Protein AF-A0A523S431-F1 (afdb_monomer_lite)

Foldseek 3Di:
DFEKEWDKEAEPVQRWIKIKIKGFPPDDFDPQKDFDPDADPDPRITIIIGDTHNDPVVRVVVRVVRVVVCVVVVGHYHYDHDYHYDPDPPDD

Structure (mmCIF, N/CA/C/O backbone):
data_AF-A0A523S431-F1
#
_entry.id   AF-A0A523S431-F1
#
loop_
_atom_site.group_PDB
_atom_site.id
_atom_site.type_symbol
_atom_site.label_atom_id
_atom_site.label_alt_id
_atom_site.label_comp_id
_atom_site.label_asym_id
_atom_site.label_entity_id
_atom_site.label_seq_id
_atom_site.pdbx_PDB_ins_code
_atom_site.Cartn_x
_atom_site.Cartn_y
_atom_site.Cartn_z
_atom_site.occupancy
_atom_site.B_iso_or_equiv
_atom_site.auth_seq_id
_atom_site.auth_comp_id
_atom_site.auth_asym_id
_atom_site.auth_atom_id
_atom_site.pdbx_PDB_model_num
ATOM 1 N N . MET A 1 1 ? -2.490 -2.908 20.897 1.00 52.72 1 MET A N 1
ATOM 2 C CA . MET A 1 1 ? 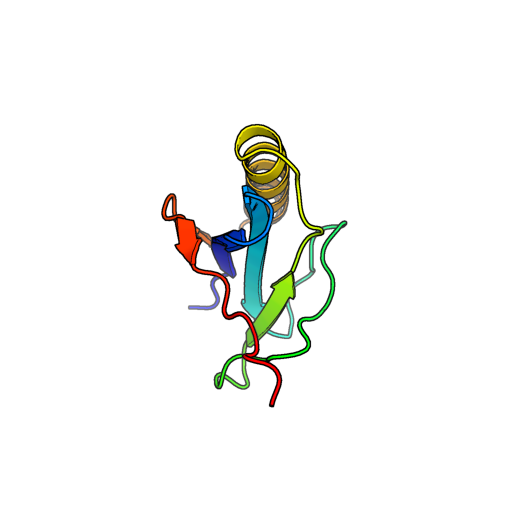-2.658 -1.599 20.227 1.00 52.72 1 MET A CA 1
ATOM 3 C C . MET A 1 1 ? -2.989 -1.880 18.774 1.00 52.72 1 MET A C 1
ATOM 5 O O . MET A 1 1 ? -2.376 -2.783 18.221 1.00 52.72 1 MET A O 1
ATOM 9 N N . ALA A 1 2 ? -3.971 -1.194 18.192 1.00 76.50 2 ALA A N 1
ATOM 10 C CA . ALA A 1 2 ? -4.300 -1.341 16.777 1.00 76.50 2 ALA A CA 1
ATOM 11 C C . ALA A 1 2 ? -3.260 -0.562 15.960 1.00 76.50 2 ALA A C 1
ATOM 13 O O . ALA A 1 2 ? -3.091 0.637 16.166 1.00 76.50 2 ALA A O 1
ATOM 14 N N . TYR A 1 3 ? -2.513 -1.254 15.107 1.00 83.88 3 TYR A N 1
ATOM 15 C CA . TYR A 1 3 ? -1.514 -0.644 14.239 1.00 83.88 3 TYR A CA 1
ATOM 16 C C . TYR A 1 3 ? -1.582 -1.280 12.859 1.00 83.88 3 TYR A C 1
ATOM 18 O O . TYR A 1 3 ? -1.901 -2.467 12.713 1.00 83.88 3 TYR A O 1
ATOM 26 N N . THR A 1 4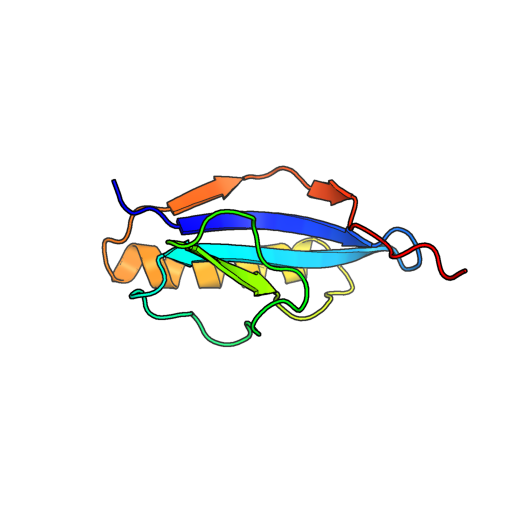 ? -1.261 -0.468 11.866 1.00 89.81 4 THR A N 1
ATOM 27 C CA . THR A 1 4 ? -1.146 -0.881 10.475 1.00 89.81 4 THR A CA 1
ATOM 28 C C . THR A 1 4 ? 0.294 -1.297 10.174 1.00 89.81 4 THR A C 1
ATOM 30 O O . THR A 1 4 ? 1.237 -0.767 10.752 1.00 89.81 4 THR A O 1
ATOM 33 N N . GLU A 1 5 ? 0.500 -2.243 9.270 1.00 92.25 5 GLU A N 1
ATOM 34 C CA . GLU A 1 5 ? 1.827 -2.638 8.797 1.00 92.25 5 GLU A CA 1
ATOM 35 C C . GLU A 1 5 ? 1.921 -2.409 7.293 1.00 92.25 5 GLU A C 1
ATOM 37 O O . GLU A 1 5 ? 1.001 -2.753 6.553 1.00 92.25 5 GLU A O 1
ATOM 42 N N . LEU A 1 6 ? 3.041 -1.837 6.858 1.00 93.38 6 LEU A N 1
ATOM 43 C CA . LEU A 1 6 ? 3.362 -1.574 5.461 1.00 93.38 6 LEU A CA 1
ATOM 44 C C . LEU A 1 6 ? 4.717 -2.204 5.140 1.00 93.38 6 LEU A C 1
ATOM 46 O O . LEU A 1 6 ? 5.700 -1.938 5.837 1.00 93.38 6 LEU A O 1
ATOM 50 N N . TRP A 1 7 ? 4.791 -3.001 4.076 1.00 94.06 7 TRP A N 1
ATOM 51 C CA . TRP A 1 7 ? 6.051 -3.541 3.550 1.00 94.06 7 TRP A CA 1
ATOM 52 C C . TRP A 1 7 ? 6.018 -3.664 2.027 1.00 94.06 7 TRP A C 1
ATOM 54 O O . TRP A 1 7 ? 4.959 -3.562 1.406 1.00 94.06 7 TRP A O 1
ATOM 64 N N . LEU A 1 8 ? 7.187 -3.896 1.429 1.00 93.75 8 LEU A N 1
ATOM 65 C CA . LEU A 1 8 ? 7.312 -4.174 0.003 1.00 93.75 8 LEU A CA 1
ATOM 66 C C . LEU A 1 8 ? 7.426 -5.678 -0.242 1.00 93.75 8 LEU A C 1
ATOM 68 O O . LEU A 1 8 ? 8.141 -6.388 0.464 1.00 93.75 8 LEU A O 1
ATOM 72 N N . GLU A 1 9 ? 6.758 -6.151 -1.284 1.00 93.81 9 GLU A N 1
ATOM 73 C CA . GLU A 1 9 ? 6.993 -7.467 -1.871 1.00 93.81 9 GLU A CA 1
ATOM 74 C C . GLU A 1 9 ? 7.598 -7.326 -3.259 1.00 93.81 9 GLU A C 1
ATOM 76 O O . GLU A 1 9 ? 7.250 -6.404 -3.995 1.00 93.81 9 GLU A O 1
ATOM 81 N N . MET A 1 10 ? 8.479 -8.255 -3.622 1.00 92.38 10 MET A N 1
ATOM 82 C CA . MET A 1 10 ? 9.040 -8.372 -4.965 1.00 92.38 10 MET A CA 1
ATOM 83 C C . MET A 1 10 ? 8.568 -9.666 -5.616 1.00 92.38 10 MET A C 1
ATOM 85 O O . MET A 1 10 ? 8.672 -10.740 -5.022 1.00 92.38 10 MET A O 1
ATOM 89 N N . ARG A 1 11 ? 8.094 -9.568 -6.856 1.00 91.69 11 ARG A N 1
ATOM 90 C CA . ARG A 1 11 ? 7.843 -10.715 -7.721 1.00 91.69 11 ARG A CA 1
ATOM 91 C C . ARG A 1 11 ? 9.065 -10.946 -8.597 1.00 91.69 11 ARG A C 1
ATOM 93 O O . ARG A 1 11 ? 9.422 -10.115 -9.431 1.00 91.69 11 ARG A O 1
ATOM 100 N N . SER A 1 12 ? 9.710 -12.086 -8.387 1.00 87.31 12 SER A N 1
ATOM 101 C CA . SER A 1 12 ? 10.971 -12.423 -9.047 1.00 87.31 12 SER A CA 1
ATOM 102 C C . SER A 1 12 ? 10.811 -12.645 -10.551 1.00 87.31 12 SER A C 1
ATOM 104 O O . SER A 1 12 ? 11.743 -12.355 -11.296 1.00 87.31 12 SER A O 1
ATOM 106 N N . SER A 1 13 ? 9.646 -13.118 -11.015 1.00 89.19 13 SER A N 1
ATOM 107 C CA . SER A 1 13 ? 9.418 -13.437 -12.431 1.00 89.19 13 SER A CA 1
ATOM 108 C C . SER A 1 13 ? 9.607 -12.248 -13.380 1.00 89.19 13 SER A C 1
ATOM 110 O O . SER A 1 13 ? 10.012 -12.433 -14.525 1.00 89.19 13 SER A O 1
ATOM 112 N N . ASP A 1 14 ? 9.297 -11.031 -12.928 1.00 90.62 14 ASP A N 1
ATOM 113 C CA . ASP A 1 14 ? 9.345 -9.810 -13.741 1.00 90.62 14 ASP A CA 1
ATOM 114 C C . ASP A 1 14 ? 10.017 -8.622 -13.035 1.00 90.62 14 ASP A C 1
ATOM 116 O O . ASP A 1 14 ? 9.953 -7.496 -13.527 1.00 90.62 14 ASP A O 1
ATOM 120 N N . ASN A 1 15 ? 10.684 -8.867 -11.901 1.00 88.31 15 ASN A N 1
ATOM 121 C CA . ASN A 1 15 ? 11.297 -7.840 -11.053 1.00 88.31 15 ASN A CA 1
ATOM 122 C C . ASN A 1 15 ? 10.337 -6.689 -10.703 1.00 88.31 15 ASN A C 1
ATOM 124 O O . ASN A 1 15 ? 10.754 -5.532 -10.598 1.00 88.31 15 ASN A O 1
ATOM 128 N N . SER A 1 16 ? 9.050 -6.997 -10.536 1.00 94.81 16 SER A N 1
ATOM 129 C CA . SER A 1 16 ? 8.055 -6.020 -10.105 1.00 94.81 16 SER A CA 1
ATOM 130 C C . SER A 1 16 ? 7.929 -5.993 -8.585 1.00 94.81 16 SER A C 1
ATOM 132 O O . SER A 1 16 ? 8.273 -6.944 -7.882 1.00 94.81 16 SER A O 1
ATOM 134 N N . PHE A 1 17 ? 7.441 -4.873 -8.069 1.00 95.06 17 PHE A N 1
ATOM 135 C CA . PHE A 1 17 ? 7.293 -4.619 -6.643 1.00 95.06 17 PHE A CA 1
ATOM 136 C C . PHE A 1 17 ? 5.853 -4.241 -6.339 1.00 95.06 17 PHE A C 1
ATOM 138 O O . PHE A 1 17 ? 5.228 -3.556 -7.136 1.00 95.06 17 PHE A O 1
ATOM 145 N N . ARG A 1 18 ? 5.334 -4.604 -5.174 1.00 95.44 18 ARG A N 1
ATOM 146 C CA . ARG A 1 18 ? 4.057 -4.078 -4.681 1.00 95.44 18 ARG A CA 1
ATOM 147 C C . ARG A 1 18 ? 4.177 -3.682 -3.224 1.00 95.44 18 ARG A C 1
ATOM 149 O O . ARG A 1 18 ? 4.979 -4.243 -2.481 1.00 95.44 18 ARG A O 1
ATOM 156 N N . VAL A 1 19 ? 3.343 -2.743 -2.815 1.00 95.31 19 VAL A N 1
ATOM 157 C CA . VAL A 1 19 ? 3.104 -2.428 -1.408 1.00 95.31 19 VAL A CA 1
ATOM 158 C C . VAL A 1 19 ? 2.055 -3.379 -0.863 1.00 95.31 19 VAL A C 1
ATOM 160 O O . VAL A 1 19 ? 0.995 -3.568 -1.473 1.00 95.31 19 VAL A O 1
ATOM 163 N N . VAL A 1 20 ? 2.352 -3.936 0.300 1.00 94.56 20 VAL A N 1
ATOM 164 C CA . VAL A 1 20 ? 1.426 -4.737 1.084 1.00 94.56 20 VAL A CA 1
ATOM 165 C C . VAL A 1 20 ? 1.044 -3.972 2.335 1.00 94.56 20 VAL A C 1
ATOM 167 O O . VAL A 1 20 ? 1.888 -3.360 2.990 1.00 94.56 20 VAL A O 1
ATOM 170 N N . LEU A 1 21 ? -0.244 -4.022 2.644 1.00 94.06 21 LEU A N 1
ATOM 171 C CA . LEU A 1 21 ? -0.869 -3.285 3.721 1.00 94.06 21 LEU A CA 1
ATOM 172 C C . LEU A 1 21 ? -1.665 -4.256 4.593 1.00 94.06 21 LEU A C 1
ATOM 174 O O . LEU A 1 21 ? -2.627 -4.864 4.133 1.00 94.06 21 LEU A O 1
ATOM 178 N N . LEU A 1 22 ? -1.287 -4.390 5.860 1.00 92.50 22 LEU A N 1
ATOM 179 C CA . LEU A 1 22 ? -2.045 -5.156 6.846 1.00 92.50 22 LEU A CA 1
ATOM 180 C C . LEU A 1 22 ? -2.646 -4.187 7.858 1.00 92.50 22 LEU A C 1
ATOM 182 O O . LEU A 1 22 ? -1.919 -3.568 8.634 1.00 92.50 22 LEU A O 1
ATOM 186 N N . THR A 1 23 ? -3.966 -4.053 7.858 1.00 91.75 23 THR A N 1
ATOM 187 C CA . THR A 1 23 ? -4.666 -3.056 8.676 1.00 91.75 23 THR A CA 1
ATOM 188 C C . THR A 1 23 ? -5.811 -3.690 9.472 1.00 91.75 23 THR A C 1
ATOM 190 O O . THR A 1 23 ? -6.410 -4.658 9.000 1.00 91.75 23 THR A O 1
ATOM 193 N N . PRO A 1 24 ? -6.101 -3.219 10.697 1.00 91.31 24 PRO A N 1
ATOM 194 C CA . PRO A 1 24 ? -7.295 -3.609 11.441 1.00 91.31 24 PRO A CA 1
ATOM 195 C C . PRO A 1 24 ? -8.590 -3.517 10.620 1.00 91.31 24 PRO A C 1
ATOM 197 O O . PRO A 1 24 ? -8.754 -2.606 9.813 1.00 91.31 24 PRO A O 1
ATOM 200 N N . VAL A 1 25 ? -9.529 -4.439 10.856 1.00 89.19 25 VAL A N 1
ATOM 201 C CA . VAL A 1 25 ? -10.782 -4.581 10.078 1.00 89.19 25 VAL A CA 1
ATOM 202 C C . VAL A 1 25 ? -11.665 -3.327 10.015 1.00 89.19 25 VAL A C 1
ATOM 204 O O . VAL A 1 25 ? -12.424 -3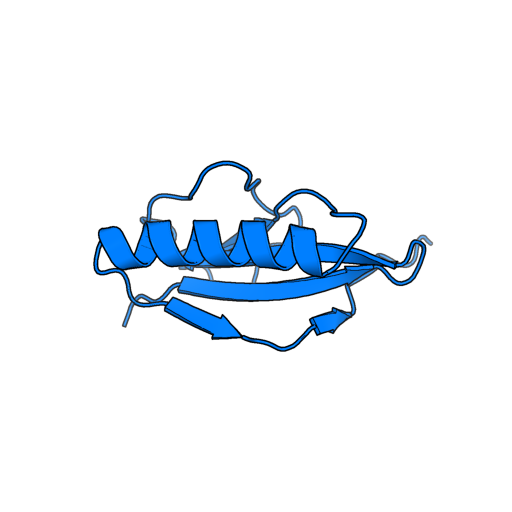.199 9.052 1.00 89.19 25 VAL A O 1
ATOM 207 N N . ASP A 1 26 ? -11.546 -2.437 11.003 1.00 88.69 26 ASP A N 1
ATOM 208 C CA . ASP A 1 26 ? -12.388 -1.247 11.189 1.00 88.69 26 ASP A CA 1
ATOM 209 C C . ASP A 1 26 ? -11.718 0.062 10.729 1.00 88.69 26 ASP A C 1
ATOM 211 O O . ASP A 1 26 ? -12.289 1.139 10.902 1.00 88.69 26 ASP A O 1
ATOM 215 N N . LEU A 1 27 ? -10.498 0.003 10.183 1.00 88.19 27 LEU A N 1
ATOM 216 C CA . LEU A 1 27 ? -9.793 1.192 9.702 1.00 88.19 27 LEU A CA 1
ATOM 217 C C . LEU A 1 27 ? -10.048 1.458 8.220 1.00 88.19 27 LEU A C 1
ATOM 219 O O . LEU A 1 27 ? -10.180 0.542 7.408 1.00 88.19 27 LEU A O 1
ATOM 223 N N . GLU A 1 28 ? -10.063 2.745 7.869 1.00 89.00 28 GLU A N 1
ATOM 224 C CA . GLU A 1 28 ? -10.091 3.172 6.474 1.00 89.00 28 GLU A CA 1
ATOM 225 C C . GLU A 1 28 ? -8.829 2.713 5.733 1.00 89.00 28 GLU A C 1
ATOM 227 O O . GLU A 1 28 ? -7.715 2.685 6.271 1.00 89.00 28 GLU A O 1
ATOM 232 N N . MET A 1 29 ? -9.024 2.381 4.462 1.00 90.75 29 MET A N 1
ATOM 233 C CA . MET A 1 29 ? -7.970 1.977 3.547 1.00 90.75 29 MET A CA 1
ATOM 234 C C . MET A 1 29 ? -7.639 3.150 2.610 1.00 90.75 29 MET A C 1
ATOM 236 O O . MET A 1 29 ? -8.571 3.774 2.098 1.00 90.75 29 MET A O 1
ATOM 240 N N . PRO A 1 30 ? -6.352 3.451 2.361 1.00 92.00 30 PRO A N 1
ATOM 241 C CA . PRO A 1 30 ? -5.958 4.408 1.336 1.00 92.00 30 PRO A CA 1
ATOM 242 C C . PRO A 1 30 ? -6.334 3.915 -0.068 1.00 92.00 30 PRO A C 1
ATOM 244 O O . PRO A 1 30 ? -6.429 2.711 -0.320 1.00 92.00 30 PRO A O 1
ATOM 247 N N . ASP A 1 31 ? -6.493 4.852 -0.999 1.00 92.06 31 ASP A N 1
ATOM 248 C CA . ASP A 1 31 ? -6.763 4.538 -2.402 1.00 92.06 31 ASP A CA 1
ATOM 249 C C . ASP A 1 31 ? -5.633 3.713 -3.041 1.00 92.06 31 ASP A C 1
ATOM 251 O O . ASP A 1 31 ? -4.471 3.773 -2.635 1.00 92.06 31 ASP A O 1
ATOM 255 N N . GLY A 1 32 ? -5.976 2.946 -4.080 1.00 92.50 32 GLY A N 1
ATOM 256 C CA . GLY A 1 32 ? -5.012 2.139 -4.837 1.00 92.50 32 GLY A CA 1
ATOM 257 C C . GLY A 1 32 ? -4.682 0.780 -4.214 1.00 92.50 32 GLY A C 1
ATOM 258 O O . GLY A 1 32 ? -3.816 0.076 -4.728 1.00 92.50 32 GLY A O 1
ATOM 259 N N . PHE A 1 33 ? -5.382 0.391 -3.145 1.00 95.62 33 PHE A N 1
ATOM 260 C CA . PHE A 1 33 ? -5.270 -0.925 -2.523 1.00 95.62 33 PHE A CA 1
ATOM 261 C C . PHE A 1 33 ? -6.515 -1.780 -2.785 1.00 95.62 33 PHE A C 1
ATOM 263 O O . PHE A 1 33 ? -7.638 -1.291 -2.881 1.00 95.62 33 PHE A O 1
ATOM 270 N N . THR A 1 34 ? -6.306 -3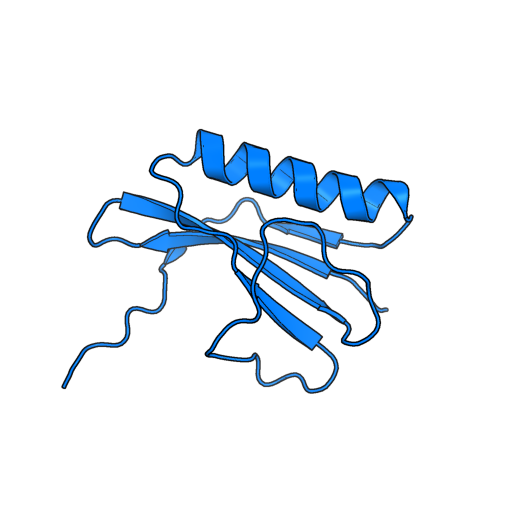.086 -2.900 1.00 94.88 34 THR A N 1
ATOM 271 C CA . THR A 1 34 ? -7.345 -4.100 -3.116 1.00 94.88 34 THR A CA 1
ATOM 272 C C . THR A 1 34 ? -7.221 -5.190 -2.064 1.00 94.88 34 THR A C 1
ATOM 274 O O . THR A 1 34 ? -6.119 -5.478 -1.597 1.00 94.88 34 THR A O 1
ATOM 277 N N . LEU A 1 35 ? -8.343 -5.774 -1.639 1.00 93.06 35 LEU A N 1
ATOM 278 C CA . LEU A 1 35 ? -8.329 -6.847 -0.644 1.00 93.06 35 LEU A CA 1
ATOM 279 C C . LEU A 1 35 ? -7.594 -8.065 -1.214 1.00 93.06 35 LEU A C 1
ATOM 281 O O . LEU A 1 35 ? -7.880 -8.499 -2.326 1.00 93.06 35 LEU A O 1
ATOM 285 N N . GLY A 1 36 ? -6.651 -8.610 -0.452 1.00 88.06 36 GLY A N 1
ATOM 286 C CA . GLY A 1 36 ? -5.867 -9.757 -0.880 1.00 88.06 36 GLY A CA 1
ATOM 287 C C . GLY A 1 36 ? -6.668 -11.055 -0.940 1.00 88.06 36 GLY A C 1
ATOM 288 O O . GLY A 1 36 ? -7.483 -11.336 -0.064 1.00 88.06 36 GLY A O 1
ATOM 289 N N . ASP A 1 37 ? -6.373 -11.896 -1.929 1.00 81.75 37 ASP A N 1
ATOM 290 C CA . ASP A 1 37 ? -6.983 -13.230 -2.035 1.00 81.75 37 ASP A CA 1
ATOM 291 C C . ASP A 1 37 ? -6.533 -14.173 -0.909 1.00 81.75 37 ASP A C 1
ATOM 293 O O . ASP A 1 37 ? -7.247 -15.099 -0.526 1.00 81.75 37 ASP A O 1
ATOM 297 N N . ILE A 1 38 ? -5.326 -13.947 -0.381 1.00 78.00 38 ILE A N 1
ATOM 298 C CA . ILE A 1 38 ? -4.757 -14.690 0.741 1.00 78.00 38 ILE A CA 1
ATOM 299 C C . ILE A 1 38 ? -4.799 -13.769 1.952 1.00 78.00 38 ILE A C 1
ATOM 301 O O . ILE A 1 38 ? -4.047 -12.802 2.030 1.00 78.00 38 ILE A O 1
ATOM 305 N N . GLN A 1 39 ? -5.695 -14.053 2.891 1.00 83.25 39 GLN A N 1
ATOM 306 C CA . GLN A 1 39 ? -5.772 -13.303 4.139 1.00 83.25 39 GLN A CA 1
ATOM 307 C C . GLN A 1 39 ? -4.798 -13.865 5.171 1.00 83.25 39 GLN A C 1
ATOM 309 O O . GLN A 1 39 ? -4.455 -15.049 5.164 1.00 83.25 39 GLN A O 1
ATOM 314 N N . ASN A 1 40 ? -4.342 -12.990 6.064 1.00 69.81 40 ASN A N 1
ATOM 315 C CA . ASN A 1 40 ? -3.539 -13.408 7.202 1.00 69.81 40 ASN A CA 1
ATOM 316 C C . ASN A 1 40 ? -4.412 -14.236 8.168 1.00 69.81 40 ASN A C 1
ATOM 318 O O . ASN A 1 40 ? -5.630 -14.076 8.201 1.00 69.81 40 ASN A O 1
ATOM 322 N N . LEU A 1 41 ? -3.803 -15.091 8.991 1.00 74.88 41 LEU A N 1
ATOM 323 C CA . LEU A 1 41 ? -4.515 -15.917 9.981 1.00 74.88 41 LEU A CA 1
ATOM 324 C C . LEU A 1 41 ? -5.088 -15.099 11.158 1.00 74.88 41 LEU A C 1
ATOM 326 O O . LEU A 1 41 ? -5.640 -15.670 12.096 1.00 74.88 41 LEU A O 1
ATOM 330 N N . LEU A 1 42 ? -4.931 -13.773 11.125 1.00 78.38 42 LEU A N 1
ATOM 331 C CA . LEU A 1 42 ? -5.375 -12.846 12.159 1.00 78.38 42 LEU A CA 1
ATOM 332 C C . LEU A 1 42 ? -6.789 -12.335 11.830 1.00 78.38 42 LEU A C 1
ATOM 334 O O . LEU A 1 42 ? -6.926 -11.548 10.893 1.00 78.38 42 LEU A O 1
ATOM 338 N N . PRO A 1 43 ? -7.837 -12.738 12.572 1.00 82.81 43 PRO A N 1
ATOM 339 C CA . PRO A 1 43 ? -9.221 -12.346 12.284 1.00 82.81 43 PRO A CA 1
ATOM 340 C C . PRO A 1 43 ? -9.490 -10.842 12.452 1.00 82.81 43 PRO A C 1
ATOM 342 O O . PRO A 1 43 ? -10.451 -10.318 11.895 1.00 82.81 43 PRO A O 1
ATOM 345 N N . GLU A 1 44 ? -8.656 -10.135 13.212 1.00 88.94 44 GLU A N 1
ATOM 346 C CA . GLU A 1 44 ? -8.782 -8.706 13.490 1.00 88.94 44 GLU A CA 1
ATOM 347 C C . GLU A 1 44 ? -8.088 -7.805 12.459 1.00 88.94 44 GLU A C 1
ATOM 349 O O . GLU A 1 44 ? -8.221 -6.581 12.538 1.00 88.94 44 GLU A O 1
ATOM 354 N N . LYS A 1 45 ? -7.359 -8.377 11.491 1.00 90.38 45 LYS A N 1
ATOM 355 C CA . LYS A 1 45 ? -6.662 -7.626 10.440 1.00 90.38 45 LYS A CA 1
ATOM 356 C C . LYS A 1 45 ? -7.051 -8.121 9.050 1.00 90.38 45 LYS A C 1
ATOM 358 O O . LYS A 1 45 ? -7.305 -9.298 8.835 1.00 90.38 45 LYS A O 1
ATOM 363 N N . LYS A 1 46 ? -7.035 -7.211 8.084 1.00 92.44 46 LYS A N 1
ATOM 364 C CA . LYS A 1 46 ? -7.200 -7.500 6.660 1.00 92.44 46 LYS A CA 1
ATOM 365 C C . LYS A 1 46 ? -5.926 -7.161 5.913 1.00 92.44 46 LYS A C 1
ATOM 367 O O . LYS A 1 46 ? -5.271 -6.155 6.198 1.00 92.44 46 LYS A O 1
ATOM 372 N N . LEU A 1 47 ? -5.587 -8.026 4.968 1.00 92.56 47 LEU A N 1
ATOM 373 C CA . LEU A 1 47 ? -4.451 -7.859 4.078 1.00 92.56 47 LEU A CA 1
ATOM 374 C C . LEU A 1 47 ? -4.916 -7.257 2.756 1.00 92.56 47 LEU A C 1
ATOM 376 O O . LEU A 1 47 ? -5.865 -7.751 2.144 1.00 92.56 47 LEU A O 1
ATOM 380 N N . TYR A 1 48 ? -4.210 -6.226 2.317 1.00 94.25 48 TYR A N 1
ATOM 381 C CA . TYR A 1 48 ? -4.461 -5.501 1.087 1.00 94.25 48 TYR A CA 1
ATOM 382 C C . TYR A 1 48 ? -3.184 -5.374 0.261 1.00 94.25 48 TYR A C 1
ATOM 384 O O . TYR A 1 48 ? -2.074 -5.304 0.795 1.00 94.25 48 TYR A O 1
ATOM 392 N N . TYR A 1 49 ? -3.359 -5.298 -1.053 1.00 95.06 49 TYR A N 1
ATOM 393 C CA . TYR A 1 49 ? -2.285 -5.155 -2.021 1.00 95.06 49 TYR A CA 1
ATOM 394 C C . TYR A 1 49 ? -2.536 -3.960 -2.926 1.00 95.06 49 TYR A C 1
ATOM 396 O O . TYR A 1 49 ? -3.645 -3.765 -3.424 1.00 95.06 49 TYR A O 1
ATOM 404 N N . SER A 1 50 ? -1.478 -3.202 -3.168 1.00 96.06 50 SER A N 1
ATOM 405 C CA . SER A 1 50 ? -1.418 -2.304 -4.321 1.00 96.06 50 SER A CA 1
ATOM 406 C C . SER A 1 50 ? -1.225 -3.090 -5.623 1.00 96.06 50 SER A C 1
ATOM 408 O O . SER A 1 50 ? -1.009 -4.309 -5.616 1.00 96.06 50 SER A O 1
ATOM 410 N N . GLU A 1 51 ? -1.299 -2.387 -6.752 1.00 95.31 51 GLU A N 1
ATOM 411 C CA . GLU A 1 51 ? -0.856 -2.926 -8.035 1.00 95.31 51 GLU A CA 1
ATOM 412 C C . GLU A 1 51 ? 0.645 -3.276 -8.038 1.00 95.31 51 GLU A C 1
ATOM 414 O O . GLU A 1 51 ? 1.417 -2.882 -7.161 1.00 95.31 51 GLU A O 1
ATOM 419 N N . TRP A 1 52 ? 1.071 -4.032 -9.050 1.00 95.38 52 TRP A N 1
ATOM 420 C CA . TRP A 1 52 ? 2.488 -4.302 -9.273 1.00 95.38 52 TRP A CA 1
ATOM 421 C C . TRP A 1 52 ? 3.138 -3.132 -10.015 1.00 95.38 52 TRP A C 1
ATOM 423 O O . TRP A 1 52 ? 2.775 -2.804 -11.142 1.00 95.38 52 TRP A O 1
ATOM 433 N N . PHE A 1 53 ? 4.155 -2.544 -9.404 1.00 95.88 53 PHE A N 1
ATOM 434 C CA . PHE A 1 53 ? 4.972 -1.482 -9.962 1.00 95.88 53 PHE A CA 1
ATOM 435 C C . PHE A 1 53 ? 6.230 -2.050 -10.634 1.00 95.88 53 PHE A C 1
ATOM 437 O O . PHE A 1 53 ? 6.888 -2.932 -10.078 1.00 95.88 53 PHE A O 1
ATOM 444 N N . PRO A 1 54 ? 6.655 -1.498 -11.783 1.00 93.62 54 PRO A N 1
ATOM 445 C CA . PRO A 1 54 ? 7.847 -1.963 -12.497 1.00 93.62 54 PRO A CA 1
ATOM 446 C C . PRO A 1 54 ? 9.167 -1.502 -11.857 1.00 93.62 54 PRO A C 1
ATOM 448 O O . PRO A 1 54 ? 10.241 -1.824 -12.355 1.00 93.62 54 PRO A O 1
ATOM 451 N N . SER A 1 55 ? 9.119 -0.683 -10.801 1.00 93.31 55 SER A N 1
ATOM 452 C CA . SER A 1 55 ? 10.317 -0.215 -10.108 1.00 93.31 55 SER A CA 1
ATOM 453 C C . SER A 1 55 ? 10.075 -0.022 -8.617 1.00 93.31 55 SER A C 1
ATOM 455 O O . SER A 1 55 ? 8.991 0.380 -8.185 1.00 93.31 55 SER A O 1
ATOM 457 N N . ILE A 1 56 ? 11.133 -0.240 -7.834 1.00 92.00 56 ILE A N 1
ATOM 458 C CA . ILE A 1 56 ? 11.129 0.002 -6.388 1.00 92.00 56 ILE A CA 1
ATOM 459 C C . ILE A 1 56 ? 10.822 1.465 -6.048 1.00 92.00 56 ILE A C 1
ATOM 461 O O . ILE A 1 56 ? 10.176 1.730 -5.042 1.00 92.00 56 ILE A O 1
ATOM 465 N N . ALA A 1 57 ? 11.238 2.416 -6.893 1.00 93.50 57 ALA A N 1
ATOM 466 C CA . ALA A 1 57 ? 10.971 3.838 -6.683 1.00 93.50 57 ALA A CA 1
ATOM 467 C C . ALA A 1 57 ? 9.463 4.133 -6.699 1.00 93.50 57 ALA A C 1
ATOM 469 O O . ALA A 1 57 ? 8.956 4.736 -5.759 1.00 93.50 57 ALA A O 1
ATOM 470 N N . LYS A 1 58 ? 8.733 3.612 -7.696 1.00 94.69 58 LYS A N 1
ATOM 471 C CA . LYS A 1 58 ? 7.273 3.771 -7.781 1.00 94.69 58 LYS A CA 1
ATOM 472 C C . LYS A 1 58 ? 6.543 3.066 -6.639 1.00 94.69 58 LYS A C 1
ATOM 474 O O . LYS A 1 58 ? 5.621 3.626 -6.056 1.00 94.69 58 LYS A O 1
ATOM 479 N N . ALA A 1 59 ? 6.984 1.860 -6.281 1.00 94.12 59 ALA A N 1
ATOM 480 C CA . ALA A 1 59 ? 6.413 1.152 -5.139 1.00 94.12 59 ALA A CA 1
ATOM 481 C C . ALA A 1 59 ? 6.646 1.917 -3.828 1.00 94.12 59 ALA A C 1
ATOM 483 O O . ALA A 1 59 ? 5.757 2.000 -2.986 1.00 94.12 59 ALA A O 1
ATOM 484 N N . LYS A 1 60 ? 7.823 2.533 -3.672 1.00 93.25 60 LYS A N 1
ATOM 485 C CA . LYS A 1 60 ? 8.139 3.373 -2.520 1.00 93.25 60 LYS A CA 1
ATOM 486 C C . LYS A 1 60 ? 7.281 4.638 -2.473 1.00 93.25 60 LYS A C 1
ATOM 488 O O . LYS A 1 60 ? 6.811 4.974 -1.395 1.00 93.25 60 LYS A O 1
ATOM 493 N N . GLU A 1 61 ? 7.047 5.303 -3.602 1.00 94.50 61 GLU A N 1
ATOM 494 C CA . GLU A 1 61 ? 6.136 6.455 -3.675 1.00 94.50 61 GLU A CA 1
ATOM 495 C C . GLU A 1 61 ? 4.727 6.070 -3.204 1.00 94.50 61 GLU A C 1
ATOM 497 O O . GLU A 1 61 ? 4.178 6.723 -2.320 1.00 94.50 61 GLU A O 1
ATOM 502 N N . SER A 1 62 ? 4.186 4.950 -3.700 1.00 94.88 62 SER A N 1
ATOM 503 C CA . SER A 1 62 ? 2.892 4.416 -3.249 1.00 94.88 62 SER A CA 1
ATOM 504 C C . SER A 1 62 ? 2.884 4.097 -1.746 1.00 94.88 62 SER A C 1
ATOM 506 O O . SER A 1 62 ? 1.936 4.439 -1.034 1.00 94.88 62 SER A O 1
ATOM 508 N N . MET A 1 63 ? 3.963 3.498 -1.232 1.00 94.06 63 MET A N 1
ATOM 509 C CA . MET A 1 63 ? 4.110 3.177 0.190 1.00 94.06 63 MET A CA 1
ATOM 510 C C . MET A 1 63 ? 4.189 4.437 1.060 1.00 94.06 63 MET A C 1
ATOM 512 O O . MET A 1 63 ? 3.598 4.479 2.140 1.00 94.06 63 MET A O 1
ATOM 516 N N . ASP A 1 64 ? 4.893 5.468 0.593 1.00 93.31 64 ASP A N 1
ATOM 5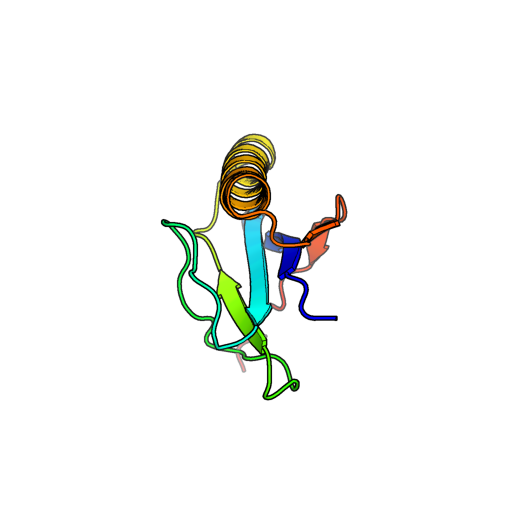17 C CA . ASP A 1 64 ? 5.026 6.747 1.282 1.00 93.31 64 ASP A CA 1
ATOM 518 C C . ASP A 1 64 ? 3.667 7.469 1.323 1.00 93.31 64 ASP A C 1
ATOM 520 O O . ASP A 1 64 ? 3.258 7.913 2.398 1.00 93.31 64 ASP A O 1
ATOM 524 N N . THR A 1 65 ? 2.898 7.464 0.225 1.00 94.06 65 THR A N 1
ATOM 525 C CA . THR A 1 65 ? 1.515 7.976 0.194 1.00 94.06 65 THR A CA 1
ATOM 526 C C . THR A 1 65 ? 0.603 7.234 1.175 1.00 94.06 65 THR A C 1
ATOM 528 O O . THR A 1 65 ? -0.118 7.869 1.947 1.00 94.06 65 THR A O 1
ATOM 531 N N . ALA A 1 66 ? 0.666 5.899 1.215 1.00 93.12 66 ALA A N 1
ATOM 532 C CA . ALA A 1 66 ? -0.111 5.105 2.167 1.00 93.12 66 ALA A CA 1
ATOM 533 C C . ALA A 1 66 ? 0.282 5.409 3.624 1.00 93.12 66 ALA A C 1
ATOM 535 O O . ALA A 1 66 ? -0.579 5.527 4.494 1.00 93.12 66 ALA A O 1
ATOM 536 N N . SER A 1 67 ? 1.576 5.589 3.901 1.00 90.69 67 SER A N 1
ATOM 537 C CA . SER A 1 67 ? 2.047 5.963 5.239 1.00 90.69 67 SER A CA 1
ATOM 538 C C . SER A 1 67 ? 1.565 7.357 5.657 1.00 90.69 67 SER A C 1
ATOM 540 O O . SER A 1 67 ? 1.154 7.553 6.801 1.00 90.69 67 SER A O 1
ATOM 542 N N . GLN A 1 68 ? 1.535 8.310 4.719 1.00 92.12 68 GLN A N 1
ATOM 543 C CA . GLN A 1 68 ? 1.043 9.663 4.955 1.00 92.12 68 GLN A CA 1
ATOM 544 C C . GLN A 1 68 ? -0.457 9.671 5.276 1.00 92.12 68 GLN A C 1
ATOM 546 O O . GLN A 1 68 ? -0.858 10.323 6.238 1.00 92.12 68 GLN A O 1
ATOM 551 N N . PHE A 1 69 ? -1.263 8.885 4.556 1.00 92.94 69 PHE A N 1
ATOM 552 C CA . PHE A 1 69 ? -2.697 8.727 4.821 1.00 92.94 69 PHE A CA 1
ATOM 553 C C . PHE A 1 69 ? -2.995 8.338 6.280 1.00 92.94 69 PHE A C 1
ATOM 555 O O . PHE A 1 69 ? -3.905 8.898 6.900 1.00 92.94 69 PHE A O 1
ATOM 562 N N . TYR A 1 70 ? -2.224 7.395 6.836 1.00 90.06 70 TYR A N 1
ATOM 563 C CA . TYR A 1 70 ? -2.365 6.963 8.229 1.00 90.06 70 TYR A CA 1
ATOM 564 C C . TYR A 1 70 ? -1.803 7.985 9.219 1.00 90.06 70 TYR A C 1
ATOM 566 O O . TYR A 1 70 ? -2.417 8.225 10.261 1.00 90.06 70 TYR A O 1
ATOM 574 N N . ASN A 1 71 ? -0.682 8.628 8.882 1.00 87.69 71 ASN A N 1
ATOM 575 C CA . ASN A 1 71 ? -0.077 9.666 9.713 1.00 87.69 71 ASN A CA 1
ATOM 576 C C . ASN A 1 71 ? -1.021 10.865 9.919 1.00 87.69 71 ASN A C 1
ATOM 578 O O . ASN A 1 71 ? -1.210 11.319 11.044 1.00 87.69 71 ASN A O 1
ATOM 582 N N . GLU A 1 72 ? -1.677 11.331 8.851 1.00 88.88 72 GLU A N 1
ATOM 583 C CA . GLU A 1 72 ? -2.655 12.431 8.894 1.00 88.88 72 GLU A CA 1
ATOM 584 C C . GLU A 1 72 ? -3.886 12.110 9.758 1.00 88.88 72 GLU A C 1
ATOM 586 O O . GLU A 1 72 ? -4.552 13.015 10.256 1.00 88.88 72 GLU A O 1
ATOM 591 N N . ARG A 1 73 ? -4.162 10.820 9.985 1.00 84.81 73 ARG A N 1
ATOM 592 C CA . ARG A 1 73 ? -5.260 10.314 10.824 1.00 84.81 73 ARG A CA 1
ATOM 593 C C . ARG A 1 73 ? -4.809 9.899 12.228 1.00 84.81 73 ARG A C 1
ATOM 595 O O . ARG A 1 73 ? -5.592 9.300 12.961 1.00 84.81 73 ARG A O 1
ATOM 602 N N . ALA A 1 74 ? -3.559 10.188 12.601 1.00 84.69 74 ALA A N 1
ATOM 603 C CA . ALA A 1 74 ? -2.943 9.769 13.863 1.00 84.69 74 ALA A CA 1
ATOM 604 C C . ALA A 1 74 ? -3.008 8.245 14.119 1.00 84.69 74 ALA A C 1
ATOM 606 O O . ALA A 1 74 ? -3.017 7.793 15.264 1.00 84.69 74 ALA A O 1
ATOM 607 N N . ILE A 1 75 ? -3.041 7.440 13.052 1.00 81.50 75 ILE A N 1
ATOM 608 C CA . ILE A 1 75 ? -3.026 5.978 13.128 1.00 81.50 75 ILE A CA 1
ATOM 609 C C . ILE A 1 75 ? -1.572 5.508 13.182 1.00 81.50 75 ILE A C 1
ATOM 611 O O . ILE A 1 75 ? -0.756 5.858 12.330 1.00 81.50 75 ILE A O 1
ATOM 615 N N . HIS A 1 76 ? -1.242 4.673 14.167 1.00 80.81 76 HIS A N 1
ATOM 616 C CA . HIS A 1 76 ? 0.086 4.074 14.265 1.00 80.81 76 HIS A CA 1
ATOM 617 C C . HIS A 1 76 ? 0.329 3.074 13.13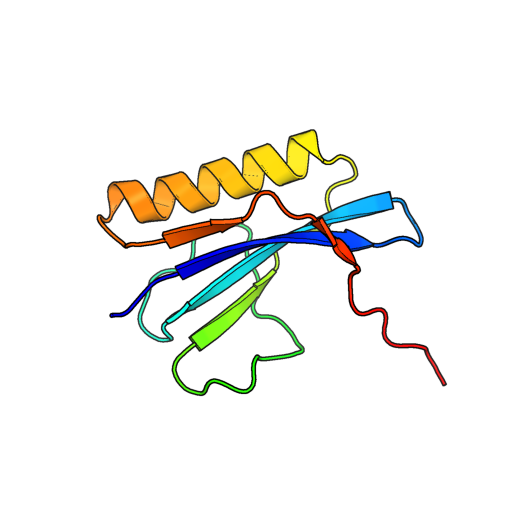0 1.00 80.81 76 HIS A C 1
ATOM 619 O O . HIS A 1 76 ? -0.495 2.189 12.885 1.00 80.81 76 HIS A O 1
ATOM 625 N N . PHE A 1 77 ? 1.494 3.166 12.487 1.00 80.25 77 PHE A N 1
ATOM 626 C CA . PHE A 1 77 ? 1.920 2.203 11.478 1.00 80.25 77 PHE A CA 1
ATOM 627 C C . PHE A 1 77 ? 3.376 1.767 11.661 1.00 80.25 77 PHE A C 1
ATOM 629 O O . PHE A 1 77 ? 4.229 2.535 12.108 1.00 80.25 77 PHE A O 1
ATOM 636 N N . LEU A 1 78 ? 3.657 0.520 11.290 1.00 82.00 78 LEU A N 1
ATOM 637 C CA . LEU A 1 78 ? 5.005 -0.011 11.137 1.00 82.00 78 LEU A CA 1
ATOM 638 C C . LEU A 1 78 ? 5.400 0.071 9.664 1.00 82.00 78 LEU A C 1
ATOM 640 O O . LEU A 1 78 ? 4.761 -0.535 8.805 1.00 82.00 78 LEU A O 1
ATOM 644 N N . TYR A 1 79 ? 6.458 0.831 9.389 1.00 79.56 79 TYR A N 1
ATOM 645 C CA . TYR A 1 79 ? 7.026 1.000 8.057 1.00 79.56 79 TYR A CA 1
ATOM 646 C C . TYR A 1 79 ? 8.254 0.098 7.917 1.00 79.56 79 TYR A C 1
ATOM 648 O O . TYR A 1 79 ? 9.326 0.409 8.445 1.00 79.56 79 TYR A O 1
ATOM 656 N N . PHE A 1 80 ? 8.117 -1.019 7.207 1.00 77.75 80 PHE A N 1
ATOM 657 C CA . PHE A 1 80 ? 9.228 -1.932 6.960 1.00 77.75 80 PHE A CA 1
ATOM 658 C C . PHE A 1 80 ? 9.925 -1.577 5.648 1.00 77.75 80 PHE A C 1
ATOM 660 O O . PHE A 1 80 ? 9.317 -1.580 4.584 1.00 77.75 80 PHE A O 1
ATOM 667 N N . ARG A 1 81 ? 11.234 -1.317 5.710 1.00 71.19 81 ARG A N 1
ATOM 668 C CA . ARG A 1 81 ? 12.078 -1.098 4.518 1.00 71.19 81 ARG A CA 1
ATOM 669 C C . ARG A 1 81 ? 12.533 -2.399 3.850 1.00 71.19 81 ARG A C 1
ATOM 671 O O . ARG A 1 81 ? 13.328 -2.364 2.916 1.00 71.19 81 ARG A O 1
ATOM 678 N N . GLU A 1 82 ? 12.080 -3.535 4.362 1.00 75.88 82 GLU A N 1
ATOM 679 C CA . GLU A 1 82 ? 12.426 -4.849 3.839 1.00 75.88 82 GLU A CA 1
ATOM 680 C C . GLU A 1 82 ? 11.574 -5.181 2.614 1.00 75.88 82 GLU A C 1
ATOM 682 O O . GLU A 1 82 ? 10.368 -4.931 2.591 1.00 75.88 82 GLU A O 1
ATOM 687 N N . ILE A 1 83 ? 12.219 -5.777 1.612 1.00 75.56 83 ILE A N 1
ATOM 688 C CA . ILE A 1 83 ? 11.557 -6.343 0.441 1.00 75.56 83 ILE A CA 1
ATOM 689 C C . ILE A 1 83 ? 11.433 -7.843 0.684 1.00 75.56 83 ILE A C 1
ATOM 691 O O . ILE A 1 83 ? 12.440 -8.548 0.754 1.00 75.56 83 ILE A O 1
ATOM 695 N N . ARG A 1 84 ? 10.204 -8.333 0.836 1.00 80.12 84 ARG A N 1
ATOM 696 C CA . ARG A 1 84 ? 9.927 -9.762 1.010 1.00 80.12 84 ARG A CA 1
ATOM 697 C C . ARG A 1 84 ? 9.740 -10.429 -0.360 1.00 80.12 84 ARG A C 1
ATOM 699 O O . ARG A 1 84 ? 9.178 -9.801 -1.259 1.00 80.12 84 ARG A O 1
ATOM 706 N N . PRO A 1 85 ? 10.180 -11.682 -0.556 1.00 75.00 85 PRO A N 1
ATOM 707 C CA . PRO A 1 85 ? 9.816 -12.425 -1.756 1.00 75.00 85 PRO A CA 1
ATOM 708 C C . PRO A 1 85 ? 8.297 -12.631 -1.777 1.00 75.00 85 PRO A C 1
ATOM 710 O O . PRO A 1 85 ? 7.711 -13.060 -0.780 1.00 75.00 85 PRO A O 1
ATOM 713 N N . GLY A 1 86 ? 7.657 -12.312 -2.901 1.00 68.31 86 GLY A N 1
ATOM 714 C CA . GLY A 1 86 ? 6.249 -12.618 -3.112 1.00 68.31 86 GLY A CA 1
ATOM 715 C C . GLY A 1 86 ? 6.026 -14.129 -3.061 1.00 68.31 86 GLY A C 1
ATOM 716 O O . GLY A 1 86 ? 6.814 -14.901 -3.608 1.00 68.31 86 GLY A O 1
ATOM 717 N N . GLN A 1 87 ? 4.957 -14.563 -2.396 1.00 63.12 87 GLN A N 1
ATOM 718 C CA . GLN A 1 87 ? 4.512 -15.954 -2.454 1.00 63.12 87 GLN A CA 1
ATOM 719 C C . GLN A 1 87 ? 3.928 -16.203 -3.852 1.00 63.12 87 GLN A C 1
ATOM 721 O O . GLN A 1 87 ? 2.754 -15.930 -4.105 1.00 63.12 87 GLN A O 1
ATOM 726 N N . GLU A 1 88 ? 4.752 -16.670 -4.787 1.00 58.38 88 GLU A N 1
ATOM 727 C CA . GLU A 1 88 ? 4.250 -17.238 -6.035 1.00 58.38 88 GLU A CA 1
ATOM 728 C C . GLU A 1 88 ? 3.527 -18.543 -5.683 1.00 58.38 88 GLU A C 1
ATOM 730 O O . GLU A 1 88 ? 4.099 -19.431 -5.048 1.00 58.38 88 GLU A O 1
ATOM 735 N N . LYS A 1 89 ? 2.248 -18.668 -6.060 1.00 56.34 89 LYS A N 1
ATOM 736 C CA . LYS A 1 89 ? 1.627 -19.992 -6.099 1.00 56.34 89 LYS A CA 1
ATOM 737 C C . LYS A 1 89 ? 2.375 -20.769 -7.175 1.00 56.34 89 LYS A C 1
ATOM 739 O O . LYS A 1 89 ? 2.208 -20.469 -8.355 1.00 56.34 89 LYS A O 1
ATOM 744 N N . SER A 1 90 ? 3.199 -21.732 -6.775 1.00 48.53 90 SER A N 1
ATOM 745 C CA . SER A 1 90 ? 3.646 -22.791 -7.673 1.00 48.53 90 SER A CA 1
ATOM 746 C C . SER A 1 90 ? 2.385 -23.407 -8.275 1.00 48.53 90 SER A C 1
ATOM 748 O O . SER A 1 90 ? 1.571 -23.967 -7.543 1.00 48.53 90 SER A O 1
ATOM 750 N N . GLY A 1 91 ? 2.153 -23.190 -9.567 1.00 47.19 91 GLY A N 1
ATOM 751 C CA . GLY A 1 91 ? 1.094 -23.894 -10.278 1.00 47.19 91 GLY A CA 1
ATOM 752 C C . GLY A 1 91 ? 1.444 -25.378 -10.318 1.00 47.19 91 GLY A C 1
ATOM 753 O O . GLY A 1 91 ? 2.550 -25.711 -10.747 1.00 47.19 91 GLY A O 1
ATOM 754 N N . ASP A 1 92 ? 0.532 -26.216 -9.823 1.00 37.22 92 ASP A N 1
ATOM 755 C CA . ASP A 1 92 ? 0.473 -27.653 -10.124 1.00 37.22 92 ASP A CA 1
ATOM 756 C C . ASP A 1 92 ? 0.117 -27.885 -11.602 1.00 37.22 92 ASP A C 1
ATOM 758 O O . ASP A 1 92 ? -0.731 -27.124 -12.135 1.00 37.22 92 ASP A O 1
#

pLDDT: mean 85.9, std 12.0, range [37.22, 96.06]

Secondary structure (DSSP, 8-state):
---EEEEEEEETTTTEEEEEEEEETTSPPPTTEEE-SS--S-TTEEEEEEPPBSSHHHHHHHHHHHHHHHHHTT--EEEEEEEEEP------

Sequence (92 aa):
MAYTELWLEMRSSDNSFRVVLLTPVDLEMPDGFTLGDIQNLLPEKKLYYSEWFPSIAKAKESMDTASQFYNERAIHFLYFREIRPGQEKSGD

Radius of gyration: 13.0 Å; chains: 1; bounding box: 25×40×34 Å